Protein AF-K9P4V3-F1 (afdb_monomer)

Foldseek 3Di:
DPPPPPDPDDPVVLVVLVVCVVVVNHPPVSVVVNCVVVVPDDDPPPPPPPDD

Structure (mmCIF, N/CA/C/O backbone):
data_AF-K9P4V3-F1
#
_entry.id   AF-K9P4V3-F1
#
loop_
_atom_site.group_PDB
_atom_site.id
_atom_site.type_symbol
_atom_site.label_atom_id
_atom_site.label_alt_id
_atom_site.label_comp_id
_atom_site.label_asym_id
_atom_site.label_entity_id
_atom_site.label_seq_id
_atom_site.pdbx_PDB_ins_code
_atom_site.Cartn_x
_atom_site.Cartn_y
_atom_site.Cartn_z
_atom_site.occupancy
_atom_site.B_iso_or_equiv
_atom_site.auth_seq_id
_atom_site.auth_comp_id
_atom_site.auth_asym_id
_atom_site.auth_atom_id
_atom_site.pdbx_PDB_model_num
ATOM 1 N N . MET A 1 1 ? 17.740 -21.996 -2.044 1.0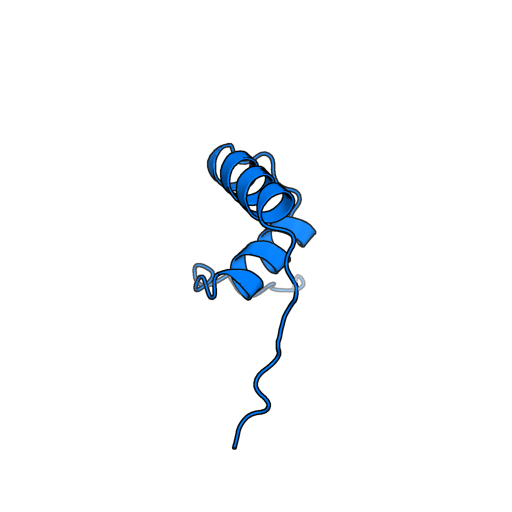0 45.72 1 MET A N 1
ATOM 2 C CA . MET A 1 1 ? 17.323 -20.811 -2.825 1.00 45.72 1 MET A CA 1
ATOM 3 C C . MET A 1 1 ? 15.821 -20.651 -2.656 1.00 45.72 1 MET A C 1
ATOM 5 O O . MET A 1 1 ? 15.127 -21.606 -2.987 1.00 45.72 1 MET A O 1
ATOM 9 N N . PRO A 1 2 ? 15.298 -19.546 -2.097 1.00 52.19 2 PRO A N 1
ATOM 10 C CA . PRO A 1 2 ? 13.854 -19.357 -2.053 1.00 52.19 2 PRO A CA 1
ATOM 11 C C . PRO A 1 2 ? 13.341 -19.088 -3.481 1.00 52.19 2 PRO A C 1
ATOM 13 O O . PRO A 1 2 ? 14.011 -18.379 -4.244 1.00 52.19 2 PRO A O 1
ATOM 16 N N . PRO A 1 3 ? 12.196 -19.667 -3.883 1.00 58.72 3 PRO A N 1
ATOM 17 C CA . PRO A 1 3 ? 11.641 -19.443 -5.210 1.00 58.72 3 PRO A CA 1
ATOM 18 C C . PRO A 1 3 ? 11.293 -17.961 -5.348 1.00 58.72 3 PRO A C 1
ATOM 20 O O . PRO A 1 3 ? 10.523 -17.420 -4.556 1.00 58.72 3 PRO A O 1
ATOM 23 N N . HIS A 1 4 ? 11.881 -17.298 -6.341 1.00 58.16 4 HIS A N 1
ATOM 24 C CA . HIS A 1 4 ? 11.536 -15.923 -6.680 1.00 58.16 4 HIS A CA 1
ATOM 25 C C . HIS A 1 4 ? 10.119 -15.951 -7.253 1.00 58.16 4 HIS A C 1
ATOM 27 O O . HIS A 1 4 ? 9.916 -16.313 -8.413 1.00 58.16 4 HIS A O 1
ATOM 33 N N . ARG A 1 5 ? 9.115 -15.660 -6.417 1.00 63.00 5 ARG A N 1
ATOM 34 C CA . ARG A 1 5 ? 7.733 -15.518 -6.874 1.00 63.00 5 ARG A CA 1
ATOM 35 C C . ARG A 1 5 ? 7.657 -14.264 -7.734 1.00 63.00 5 ARG A C 1
ATOM 37 O O . ARG A 1 5 ? 7.488 -13.163 -7.228 1.00 63.00 5 ARG A O 1
ATOM 44 N N . ILE A 1 6 ? 7.790 -14.440 -9.040 1.00 56.38 6 ILE A N 1
ATOM 45 C CA . ILE A 1 6 ? 7.468 -13.398 -10.008 1.00 56.38 6 ILE A CA 1
ATOM 46 C C . ILE A 1 6 ? 5.948 -13.199 -9.937 1.00 56.38 6 ILE A C 1
ATOM 48 O O . ILE A 1 6 ? 5.187 -14.000 -10.476 1.00 56.38 6 ILE A O 1
ATOM 52 N N . SER A 1 7 ? 5.498 -12.169 -9.219 1.00 66.38 7 SER A N 1
ATOM 53 C CA . SER A 1 7 ? 4.093 -11.762 -9.197 1.00 66.38 7 SER A CA 1
ATOM 54 C C . SER A 1 7 ? 3.899 -10.684 -10.258 1.00 66.38 7 SER A C 1
ATOM 56 O O . SER A 1 7 ? 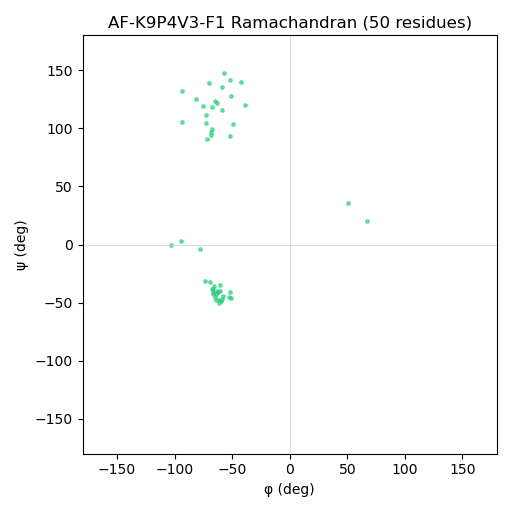4.360 -9.556 -10.091 1.00 66.38 7 SER A O 1
ATOM 58 N N . TRP A 1 8 ? 3.266 -11.030 -11.381 1.00 70.81 8 TRP A N 1
ATOM 59 C CA . TRP A 1 8 ? 2.822 -10.032 -12.356 1.00 70.81 8 TRP A CA 1
ATOM 60 C C . TRP A 1 8 ? 1.639 -9.273 -11.764 1.00 70.81 8 TRP A C 1
ATOM 62 O O . TRP A 1 8 ? 0.486 -9.683 -11.888 1.00 70.81 8 TRP A O 1
ATOM 72 N N . 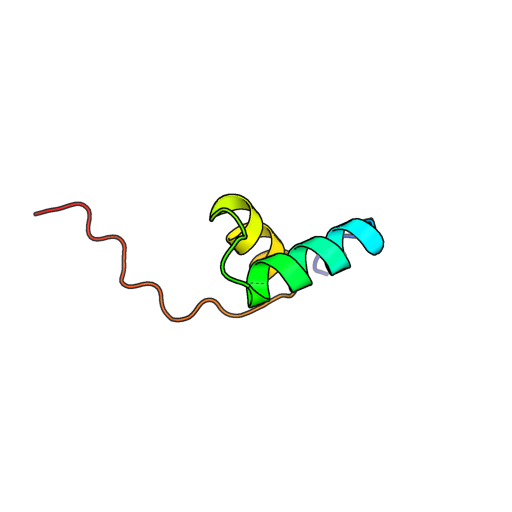ILE A 1 9 ? 1.943 -8.176 -11.077 1.00 75.56 9 ILE A N 1
ATOM 73 C CA . ILE A 1 9 ? 0.939 -7.275 -10.523 1.00 75.56 9 ILE A CA 1
ATOM 74 C C . ILE A 1 9 ? 0.689 -6.169 -11.539 1.00 75.56 9 ILE A C 1
ATOM 76 O O . ILE A 1 9 ? 1.613 -5.559 -12.072 1.00 75.56 9 ILE A O 1
ATOM 80 N N . ASN A 1 10 ? -0.584 -5.907 -11.806 1.00 85.62 10 ASN A N 1
ATOM 81 C CA . ASN A 1 10 ? -0.997 -4.794 -12.641 1.00 85.62 10 ASN A CA 1
ATOM 82 C C . ASN A 1 10 ? -0.784 -3.479 -11.864 1.00 85.62 10 ASN A C 1
ATOM 84 O O . ASN A 1 10 ? -1.469 -3.236 -10.870 1.00 85.62 10 ASN A O 1
ATOM 88 N N . THR A 1 11 ? 0.174 -2.651 -12.294 1.00 86.38 11 THR A N 1
ATOM 89 C CA . THR A 1 11 ? 0.563 -1.406 -11.604 1.00 86.38 11 THR A CA 1
ATOM 90 C C . THR A 1 11 ? -0.622 -0.467 -11.319 1.00 86.38 11 THR A C 1
ATOM 92 O O . THR A 1 11 ? -0.736 -0.018 -10.181 1.00 86.38 11 THR A O 1
ATOM 95 N N . PRO A 1 12 ? -1.548 -0.207 -12.267 1.00 91.38 12 PRO A N 1
ATOM 96 C CA . PRO A 1 12 ? -2.801 0.500 -11.992 1.00 91.38 12 PRO A CA 1
ATOM 97 C C . PRO A 1 12 ? -3.613 -0.052 -10.815 1.00 91.38 12 PRO A C 1
ATOM 99 O O . PRO A 1 12 ? -4.052 0.715 -9.963 1.00 91.38 12 PRO A O 1
ATOM 102 N N . VAL A 1 13 ? -3.778 -1.376 -10.737 1.00 89.81 13 VAL A N 1
ATOM 103 C CA . VAL A 1 13 ? -4.550 -2.028 -9.663 1.00 89.81 13 VAL A CA 1
ATOM 104 C C . VAL A 1 13 ? -3.856 -1.845 -8.315 1.00 89.81 13 VAL A C 1
ATOM 106 O O . VAL A 1 13 ? -4.518 -1.620 -7.305 1.00 89.81 13 VAL A O 1
ATOM 109 N N . LEU A 1 14 ? -2.522 -1.908 -8.296 1.00 92.06 14 LEU A N 1
ATOM 110 C CA . LEU A 1 14 ? -1.743 -1.654 -7.088 1.00 92.06 14 LEU A CA 1
ATOM 111 C C . LEU A 1 14 ? -1.881 -0.199 -6.621 1.00 92.06 14 LEU A C 1
ATOM 113 O O . LEU A 1 14 ? -2.121 0.025 -5.439 1.00 92.06 14 LEU A O 1
ATOM 117 N N . LEU A 1 15 ? -1.788 0.777 -7.532 1.00 93.50 15 LEU A N 1
AT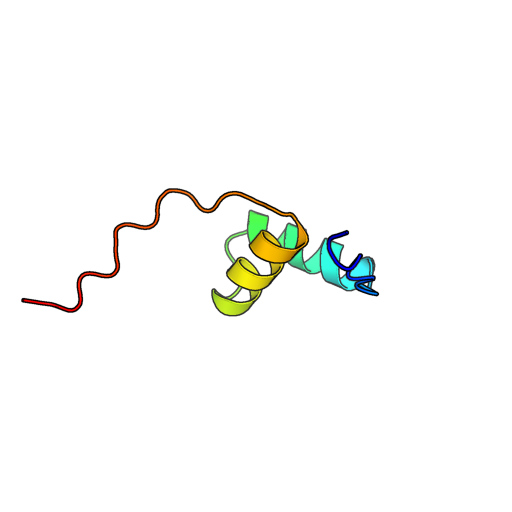OM 118 C CA . LEU A 1 15 ? -1.960 2.196 -7.195 1.00 93.50 15 LEU A CA 1
ATOM 119 C C . LEU A 1 15 ? -3.341 2.474 -6.591 1.00 93.50 15 LEU A C 1
ATOM 121 O O . LEU A 1 15 ? -3.454 3.118 -5.553 1.00 93.50 15 LEU A O 1
ATOM 125 N N . GLU A 1 16 ? -4.386 1.948 -7.223 1.00 94.31 16 GLU A N 1
ATOM 126 C CA . GLU A 1 16 ? -5.767 2.137 -6.785 1.00 94.31 16 GLU A CA 1
ATOM 127 C C . GLU A 1 16 ? -6.032 1.468 -5.423 1.00 94.31 16 GLU A C 1
ATOM 129 O O . GLU A 1 16 ? -6.782 1.982 -4.590 1.00 94.31 16 GLU A O 1
ATOM 134 N N . ALA A 1 17 ? -5.402 0.315 -5.174 1.00 94.19 17 ALA A N 1
ATOM 135 C CA . ALA A 1 17 ? -5.458 -0.356 -3.882 1.00 94.19 17 ALA A CA 1
ATOM 136 C C . ALA A 1 17 ? -4.749 0.451 -2.784 1.00 94.19 17 ALA A C 1
ATOM 138 O O . ALA A 1 17 ? -5.291 0.547 -1.684 1.00 94.19 17 ALA A O 1
ATOM 139 N N . ILE A 1 18 ? -3.589 1.053 -3.081 1.00 94.44 18 ILE A N 1
ATOM 140 C CA . ILE A 1 18 ? -2.861 1.933 -2.153 1.00 94.44 18 ILE A CA 1
ATOM 141 C C . ILE A 1 18 ? -3.715 3.152 -1.796 1.00 94.44 18 ILE A C 1
ATOM 143 O O . ILE A 1 18 ? -3.953 3.399 -0.618 1.00 94.44 18 ILE A O 1
ATOM 147 N N . GLU A 1 19 ? -4.265 3.851 -2.790 1.00 96.12 19 GLU A N 1
ATOM 148 C CA . GLU A 1 19 ? -5.101 5.034 -2.555 1.00 96.12 19 GLU A CA 1
ATOM 149 C C . GLU A 1 19 ? -6.316 4.703 -1.667 1.00 96.12 19 GLU A C 1
ATOM 151 O O . GLU A 1 19 ? -6.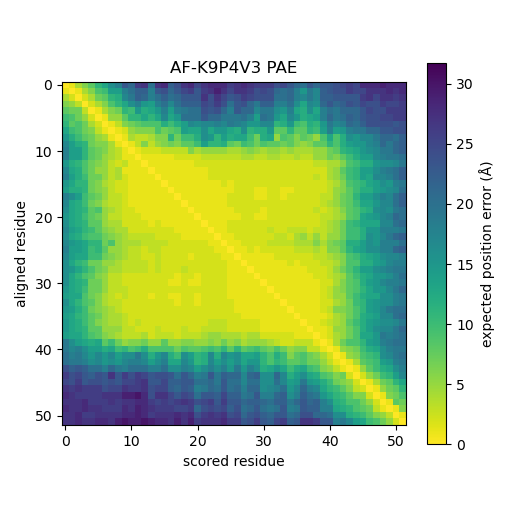632 5.408 -0.706 1.00 96.12 19 GLU A O 1
ATOM 156 N N . ARG A 1 20 ? -6.994 3.580 -1.932 1.00 95.56 20 ARG A N 1
ATOM 157 C CA . ARG A 1 20 ? -8.126 3.138 -1.103 1.00 95.56 20 ARG A CA 1
ATOM 158 C C . ARG A 1 20 ? -7.719 2.677 0.291 1.00 95.56 20 ARG A C 1
ATOM 160 O O . ARG A 1 20 ? -8.526 2.812 1.215 1.00 95.56 20 ARG A O 1
ATOM 167 N N . TYR A 1 21 ? -6.525 2.104 0.438 1.00 94.25 21 TYR A N 1
ATOM 168 C CA . TYR A 1 21 ? -5.972 1.716 1.733 1.00 94.25 21 TYR A CA 1
ATOM 169 C C . TYR A 1 21 ? -5.737 2.948 2.607 1.00 94.25 21 TYR A C 1
ATOM 171 O O . TYR A 1 21 ? -6.217 2.981 3.738 1.00 94.25 21 TYR A O 1
ATOM 179 N N . GLU A 1 22 ? -5.109 3.988 2.055 1.00 92.56 22 GLU A N 1
ATOM 180 C CA . GLU A 1 22 ? -4.882 5.263 2.746 1.00 92.56 22 GLU A CA 1
ATOM 181 C C . GLU A 1 22 ? -6.195 5.947 3.152 1.00 92.56 22 GLU A C 1
ATOM 183 O O . GLU A 1 22 ? -6.296 6.528 4.230 1.00 92.56 22 GLU A O 1
ATOM 188 N N . GLN A 1 23 ? -7.240 5.820 2.331 1.00 95.88 23 GLN A N 1
ATOM 189 C CA .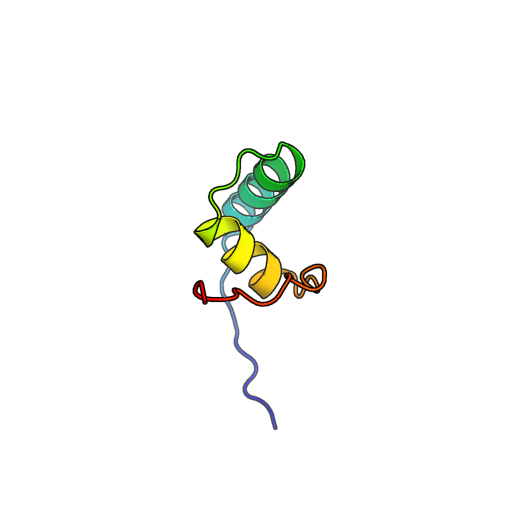 GLN A 1 23 ? -8.575 6.349 2.626 1.00 95.88 23 GLN A CA 1
ATOM 190 C C . GLN A 1 23 ? -9.383 5.494 3.624 1.00 95.88 23 GLN A C 1
ATOM 192 O O . GLN A 1 23 ? -10.515 5.852 3.950 1.00 95.88 23 GLN A O 1
ATOM 197 N N . GLY A 1 24 ? -8.872 4.340 4.073 1.00 93.44 24 GLY A N 1
ATOM 198 C CA . GLY A 1 24 ? -9.604 3.417 4.950 1.00 93.44 24 GLY A CA 1
ATOM 199 C C . GLY A 1 24 ? -10.817 2.749 4.286 1.00 93.44 24 GLY A C 1
ATOM 200 O O . GLY A 1 24 ? -11.726 2.279 4.967 1.00 93.44 24 GLY A O 1
ATOM 201 N N . ARG A 1 25 ? -10.857 2.714 2.948 1.00 95.19 25 ARG A N 1
ATOM 202 C CA . ARG A 1 25 ? -11.977 2.184 2.147 1.00 95.19 25 ARG A CA 1
ATOM 203 C C . ARG A 1 25 ? -11.700 0.801 1.566 1.00 95.19 25 ARG A C 1
ATOM 205 O O . ARG A 1 25 ? -12.544 0.258 0.852 1.00 95.19 25 ARG A O 1
ATOM 212 N N . LEU A 1 26 ? -10.520 0.244 1.830 1.00 95.00 26 LEU A N 1
ATOM 213 C CA . LEU A 1 26 ? -10.119 -1.053 1.308 1.00 95.00 26 LEU A CA 1
ATOM 214 C C . LEU A 1 26 ? -10.718 -2.193 2.164 1.00 95.00 26 LEU A C 1
ATOM 216 O O . LEU A 1 26 ? -10.519 -2.216 3.381 1.00 95.00 26 LEU A O 1
ATOM 220 N N . PRO A 1 27 ? -11.453 -3.152 1.566 1.00 94.44 27 PRO A N 1
ATOM 221 C CA . PRO A 1 27 ? -11.943 -4.331 2.276 1.00 94.44 27 PRO A CA 1
ATOM 222 C C . PRO A 1 27 ? -10.803 -5.132 2.915 1.00 94.44 27 PRO A C 1
ATOM 224 O O . PRO A 1 27 ? -9.730 -5.255 2.329 1.00 94.44 27 PRO A O 1
ATOM 227 N N . ARG A 1 28 ? -11.055 -5.772 4.066 1.00 91.19 28 ARG A N 1
ATOM 228 C CA . ARG A 1 28 ? -10.029 -6.504 4.839 1.00 91.19 28 ARG A CA 1
ATOM 229 C C . ARG A 1 28 ? -9.226 -7.517 4.014 1.00 91.19 28 ARG A C 1
ATOM 231 O O . ARG A 1 28 ? -8.020 -7.618 4.198 1.00 91.19 28 ARG A O 1
ATOM 238 N N . SER A 1 29 ? -9.865 -8.259 3.112 1.00 91.19 29 SER A N 1
ATOM 239 C CA . SER A 1 29 ? -9.178 -9.221 2.236 1.00 91.19 29 SER A CA 1
ATOM 240 C C . SER A 1 29 ? -8.167 -8.548 1.305 1.00 91.19 29 SER A C 1
ATOM 242 O O . SER A 1 29 ? -7.060 -9.054 1.136 1.00 91.19 29 SER A O 1
ATOM 244 N N . LEU A 1 30 ? -8.521 -7.388 0.746 1.00 92.44 30 LEU A N 1
ATOM 245 C CA . LEU A 1 30 ? -7.631 -6.591 -0.094 1.00 92.44 30 LEU A CA 1
ATOM 246 C C . LEU A 1 30 ? -6.557 -5.877 0.728 1.00 92.44 30 LEU A C 1
ATOM 248 O O . LEU A 1 30 ? -5.438 -5.741 0.251 1.00 92.44 30 LEU A O 1
ATOM 252 N N . THR A 1 31 ? -6.850 -5.501 1.972 1.00 92.56 31 THR A N 1
ATOM 253 C CA . THR A 1 31 ? -5.840 -4.996 2.908 1.00 92.56 31 THR A CA 1
ATOM 254 C C . THR A 1 31 ? -4.766 -6.040 3.194 1.00 92.56 31 THR A C 1
ATOM 256 O O . THR A 1 31 ? -3.585 -5.737 3.078 1.00 92.56 31 THR A O 1
ATOM 259 N N . LEU A 1 32 ? -5.156 -7.281 3.500 1.00 91.31 32 LEU A N 1
ATOM 260 C CA . LEU A 1 32 ? -4.203 -8.375 3.726 1.00 91.31 32 LEU A CA 1
ATOM 261 C C . LEU A 1 32 ? -3.396 -8.691 2.463 1.00 91.31 32 LEU A C 1
ATOM 263 O O . LEU A 1 32 ? -2.188 -8.922 2.537 1.00 91.31 32 LEU A O 1
ATOM 267 N N . TRP A 1 33 ? -4.051 -8.673 1.298 1.00 90.69 33 TRP A N 1
ATOM 268 C CA . TRP A 1 33 ? -3.369 -8.818 0.014 1.00 90.69 33 TRP A CA 1
ATOM 269 C C . TRP A 1 33 ? -2.335 -7.710 -0.199 1.00 90.69 33 TRP A C 1
ATOM 271 O O . TRP A 1 33 ? -1.187 -8.014 -0.505 1.00 90.69 33 TRP A O 1
ATOM 281 N N . LEU A 1 34 ? -2.708 -6.448 0.023 1.00 91.56 34 LEU A N 1
ATOM 282 C CA . LEU A 1 34 ? -1.826 -5.300 -0.161 1.00 91.56 34 LEU A CA 1
ATOM 283 C C . LEU A 1 34 ? -0.643 -5.336 0.813 1.00 91.56 34 LEU A C 1
ATOM 285 O O . LEU A 1 34 ? 0.490 -5.124 0.398 1.00 91.56 34 LEU A O 1
ATOM 289 N N . GLN A 1 35 ? -0.889 -5.678 2.079 1.00 90.81 35 GLN A N 1
ATOM 290 C CA . GLN A 1 35 ? 0.161 -5.870 3.081 1.00 90.81 35 GLN A CA 1
ATOM 291 C C . GLN A 1 35 ? 1.127 -6.989 2.684 1.00 90.81 35 GLN A C 1
ATOM 293 O O . GLN A 1 35 ? 2.332 -6.829 2.820 1.00 90.81 35 GLN A O 1
ATOM 298 N N . THR A 1 36 ? 0.616 -8.090 2.126 1.00 88.94 36 THR A N 1
ATOM 299 C CA . THR A 1 36 ? 1.454 -9.189 1.619 1.00 88.94 36 THR A CA 1
ATOM 300 C C . THR A 1 36 ? 2.276 -8.758 0.404 1.00 88.94 36 THR A C 1
ATOM 302 O O . THR A 1 36 ? 3.448 -9.100 0.304 1.00 88.94 36 THR A O 1
ATOM 305 N N . VAL A 1 37 ? 1.670 -8.014 -0.527 1.00 88.19 37 VAL A N 1
ATOM 306 C CA . VAL A 1 37 ? 2.322 -7.533 -1.756 1.00 88.19 37 VAL A CA 1
ATOM 307 C C . VAL A 1 37 ? 3.412 -6.506 -1.466 1.00 88.19 37 VAL A C 1
ATOM 309 O O . VAL A 1 37 ? 4.440 -6.509 -2.134 1.00 88.19 37 VAL A O 1
ATOM 312 N N . LEU A 1 38 ? 3.175 -5.626 -0.496 1.00 89.00 38 LEU A N 1
ATOM 313 C CA . LEU A 1 38 ? 4.095 -4.559 -0.110 1.00 89.00 38 LEU A CA 1
ATOM 314 C C . LEU A 1 38 ? 5.013 -4.949 1.054 1.00 89.00 38 LEU A C 1
ATOM 316 O O . LEU A 1 38 ? 5.768 -4.104 1.523 1.00 89.00 38 LEU A O 1
ATOM 320 N N . GLU A 1 39 ? 4.925 -6.194 1.531 1.00 86.75 39 GLU A N 1
ATOM 321 C CA . GLU A 1 39 ? 5.662 -6.693 2.700 1.00 86.75 39 GLU A CA 1
ATOM 322 C C . GLU A 1 39 ? 5.514 -5.774 3.931 1.00 86.75 39 GLU A C 1
ATOM 324 O O . GLU A 1 39 ? 6.436 -5.590 4.722 1.00 86.75 39 GLU A O 1
ATOM 329 N N . ILE A 1 40 ? 4.327 -5.181 4.098 1.00 83.62 40 ILE A N 1
ATOM 330 C CA . ILE A 1 40 ? 4.008 -4.320 5.237 1.00 83.62 40 ILE A CA 1
ATOM 331 C C . ILE A 1 40 ? 3.788 -5.218 6.448 1.00 83.62 40 ILE A C 1
ATOM 333 O O . ILE A 1 40 ? 2.859 -6.032 6.466 1.00 83.62 40 ILE A O 1
ATOM 337 N N . GLU A 1 41 ? 4.610 -5.037 7.480 1.00 73.44 41 GLU A N 1
ATOM 338 C CA . GLU A 1 41 ? 4.374 -5.661 8.776 1.00 73.44 41 GLU A CA 1
ATOM 339 C C . GLU A 1 41 ? 3.015 -5.196 9.301 1.00 73.44 41 GLU A C 1
ATOM 341 O O . GLU A 1 41 ? 2.780 -4.007 9.539 1.00 73.44 41 GLU A O 1
ATOM 346 N N . ALA A 1 42 ? 2.082 -6.139 9.443 1.00 63.69 42 ALA A N 1
ATOM 347 C CA . ALA A 1 42 ? 0.836 -5.839 10.119 1.00 63.69 42 ALA A CA 1
ATOM 348 C C . ALA A 1 42 ? 1.182 -5.364 11.541 1.00 63.69 42 ALA A C 1
ATOM 350 O O . ALA A 1 42 ? 2.011 -6.006 12.198 1.00 63.69 42 ALA A O 1
ATOM 351 N N . PRO A 1 43 ? 0.550 -4.286 12.051 1.00 63.94 43 PRO A N 1
ATOM 352 C CA . PRO A 1 43 ? 0.626 -4.003 13.477 1.00 63.94 43 PRO A CA 1
ATOM 353 C C . PRO A 1 43 ? 0.229 -5.285 14.213 1.00 63.94 43 PRO A C 1
ATOM 355 O O . PRO A 1 43 ? -0.654 -5.987 13.697 1.00 63.94 43 PRO A O 1
ATOM 358 N N . PRO A 1 44 ? 0.887 -5.621 15.343 1.00 55.91 44 PRO A N 1
ATOM 359 C CA . PRO A 1 44 ? 0.640 -6.860 16.065 1.00 55.91 44 PRO A CA 1
ATOM 360 C C . PRO A 1 44 ? -0.863 -6.971 16.254 1.00 55.91 44 PRO A C 1
ATOM 362 O O . PRO A 1 44 ? -1.474 -6.205 16.997 1.00 55.91 44 PRO A O 1
ATOM 365 N N . SER A 1 45 ? -1.472 -7.839 15.450 1.00 55.50 45 SER A N 1
ATOM 366 C CA . SER A 1 45 ? -2.896 -8.058 15.536 1.00 55.50 45 SER A CA 1
ATOM 367 C C . SER A 1 45 ? -3.059 -8.716 16.881 1.00 55.50 45 SER A C 1
ATOM 369 O O . SER A 1 45 ? -2.464 -9.772 17.111 1.00 55.50 45 SER A O 1
ATOM 371 N N . ASP A 1 46 ? -3.803 -8.047 17.760 1.00 57.00 46 ASP A N 1
ATOM 372 C CA . ASP A 1 46 ? -4.345 -8.659 18.961 1.00 57.00 46 ASP A CA 1
ATOM 373 C C . ASP A 1 46 ? -4.772 -10.071 18.554 1.00 57.00 46 ASP A C 1
ATOM 375 O O . ASP A 1 46 ? -5.493 -10.204 17.545 1.00 57.00 46 ASP A O 1
ATOM 379 N N . PRO A 1 47 ? -4.206 -11.122 19.179 1.00 58.44 47 PRO A N 1
ATOM 380 C CA . PRO A 1 47 ? -4.516 -12.476 18.781 1.00 58.44 47 PRO A CA 1
ATOM 381 C C . PRO A 1 47 ? -6.032 -12.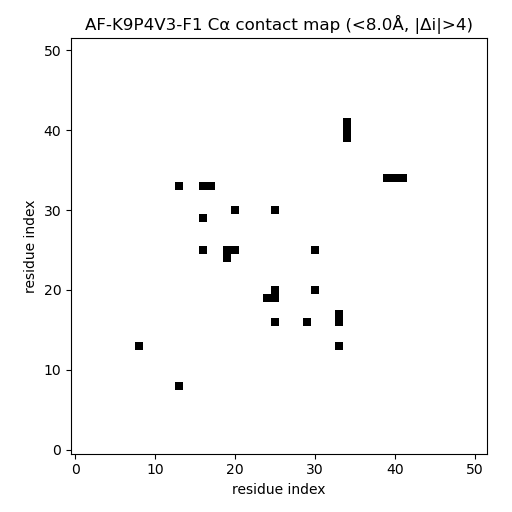555 18.762 1.00 58.44 47 PRO A C 1
ATOM 383 O O . PRO A 1 47 ? -6.685 -12.119 19.704 1.00 58.44 47 PRO A O 1
ATOM 386 N N . LEU A 1 48 ? -6.592 -13.021 17.646 1.00 61.97 48 LEU A N 1
ATOM 387 C CA . LEU A 1 48 ? -7.991 -13.409 17.583 1.00 61.97 48 LEU A CA 1
ATOM 388 C C . LEU A 1 48 ? -8.197 -14.379 18.746 1.00 61.97 48 LEU A C 1
ATOM 390 O O . LEU A 1 48 ? -7.887 -15.553 18.593 1.00 61.97 48 LEU A O 1
ATOM 394 N N . ILE A 1 49 ? -8.623 -13.885 19.910 1.00 60.62 49 ILE A N 1
ATOM 395 C CA . ILE A 1 49 ? -9.108 -14.700 21.007 1.00 60.62 49 ILE A CA 1
ATOM 396 C C . ILE A 1 49 ? -10.467 -15.163 20.491 1.00 60.62 49 ILE A C 1
ATOM 398 O O . ILE A 1 49 ? -11.393 -14.348 20.403 1.00 60.62 49 ILE A O 1
ATOM 402 N N . PRO A 1 50 ? -10.611 -16.430 20.063 1.00 53.16 50 PRO A N 1
ATOM 403 C CA . PRO A 1 50 ? -11.944 -16.981 19.955 1.00 53.16 50 PRO A CA 1
ATOM 404 C C . PRO A 1 50 ? -12.465 -17.022 21.392 1.00 53.16 50 PRO A C 1
ATOM 406 O O . PRO A 1 50 ? -11.784 -17.548 22.268 1.00 53.16 50 PRO A O 1
ATOM 409 N N . GLY A 1 51 ? -13.602 -16.373 21.637 1.00 52.56 51 GLY A N 1
ATOM 410 C CA . GLY A 1 51 ? -14.117 -16.127 22.982 1.00 52.56 51 GLY A CA 1
ATOM 411 C C . GLY A 1 51 ? -14.004 -17.316 23.942 1.00 52.56 51 GLY A C 1
ATOM 412 O O . GLY A 1 51 ? -14.259 -18.463 23.569 1.00 52.56 51 GLY A O 1
ATOM 413 N N . GLY A 1 52 ? -13.656 -16.990 25.185 1.00 37.03 52 GLY A N 1
ATOM 414 C CA . GLY A 1 52 ? -13.685 -17.854 26.360 1.00 37.03 52 GLY A CA 1
ATOM 415 C C . GLY A 1 52 ? -13.708 -16.994 27.607 1.00 37.03 52 GLY A C 1
ATOM 416 O O . GLY A 1 52 ? -12.732 -16.234 27.781 1.0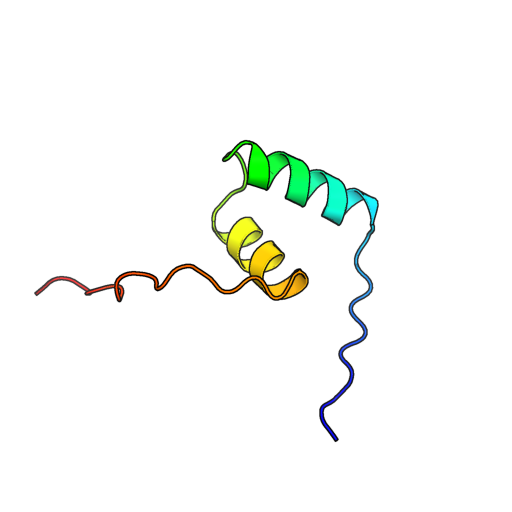0 37.03 52 GLY A O 1
#

Radius of gyration: 14.06 Å; Cα contacts (8 Å, |Δi|>4): 14; chains: 1; bounding box: 31×27×39 Å

Secondary structure (DSSP, 8-state):
----------HHHHHHHHHHHHTT-S-HHHHHHHHHHTT-------------

Sequence (52 aa):
MPPHRISWINTPVLLEAIERYEQGRLPRSLTLWLQTVLEIEAPPSDPLIPGG

pLDDT: mean 78.51, std 17.1, range [37.03, 96.12]

Mean predicted aligned error: 10.27 Å

Organism: Cyanobium gracile (strain ATCC 27147 / PCC 6307) (NCBI:txid292564)

Solvent-accessible surface area (backbone atoms only — not comparable to full-atom values): 3512 Å² total; per-residue (Å²): 132,82,82,83,77,83,72,91,70,59,63,69,61,51,52,54,50,50,56,30,47,78,68,71,70,47,55,69,72,56,45,54,49,49,30,62,74,68,68,49,79,71,72,84,66,73,73,84,70,75,87,131

=== Feature glossary ===
Key to the feature types in this record:

Secondary structure (8-state, DSSP). Secondary structure is the local, repeating backbone conformation. DSSP classifies it into eight states by reading the hydrogen-bond network: three helix types (H, G, I), two β types (E, B), two non-regular types (T, S), and unstructured coil (-).

Backbone torsions (φ/ψ). Backbone dihedral angles. Every residue except chain termini has a φ (preceding-C → N → Cα → C) and a ψ (N → Cα → C → next-N). They are reported in degrees following the IUPAC sign convention. Secondary structure is essentially a statement about which (φ, ψ) basin each residue occupies.

Predicted aligned error. Predicted Aligned Error (PAE) is an AlphaFold confidence matrix: entry (i, j) is the expected error in the position of residue j, in ångströms, when the prediction is superimposed on the true structure at residue i. Low PAE within a block of residues means that block is internally rigid and well-predicted; high PAE between two blocks means their relative placement is uncertain even if each block individually is confident.

B-factor. B-factor (Debye–Waller factor) reflects atomic displacement in the crystal lattice. It is an experimental observable (units Å²), not a prediction; low values mean the atom is pinned down, high values mean it moves or is heterogeneous across the crystal.

Secondary structure (3-state, P-SEA). Three-state secondary structure (P-SEA) collapses the eight DSSP classes into helix (a), strand (b), and coil (c). P-SEA assigns these from Cα geometry alone — distances and angles — without requiring backbone oxygens, so it works on any Cα trace.

Sequence. Primary structure: the covalent order of the twenty standard amino acids along the backbone. Two proteins with the same sequence will (almost always) fold to the same structure; two with 30% identity often share a fold but not the details.

pLDDT. pLDDT is the predicted lDDT-Cα score: AlphaFold's confidence that the local environment of each residue (all inter-atomic distances within 15 Å) is correctly placed. It is a per-residue number between 0 and 100, with higher meaning more reliable.

InterPro / GO / CATH / organism. Functional annotations link the protein to curated databases. InterPro entries identify conserved domains and families by matching the sequence against member-database signatures (Pfam, PROSITE, CDD, …). Gene Ontology (GO) terms describe molecular function, biological process, and cellular component in a controlled vocabulary. CATH places the structure in a hierarchical fold classification (Class/Architecture/Topology/Homologous-superfamily). The organism is the source species.

Contact-map, Ramachandran, and PAE plots. Three diagnostic plots accompany the record. The Cα contact map visualizes the tertiary structure as a 2D adjacency matrix (8 Å cutoff, sequence-local contacts suppressed). The Ramachandran plot shows the distribution of backbone (φ, ψ) torsions, with points in the α and β basins reflecting secondary structure content. The PAE plot shows AlphaFold's inter-residue confidence as a color matrix.

mmCIF coordinates. The mmCIF table is the protein's shape written out atom by atom. For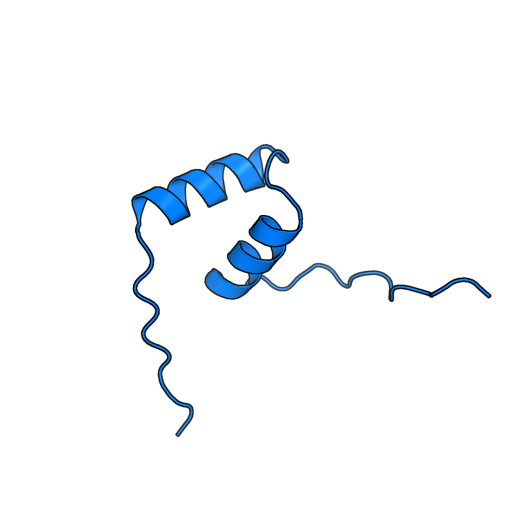 each backbone N, Cα, C, and carbonyl O, it records an (x, y, z) coordinate triple in Å plus the residue type, chain letter, and residue number.

Radius of gyration, Cα contacts, bounding box. Three whole-structure scalars: the radius of gyration (RMS distance of Cα from centroid, in Å), the count of Cα–Cα contacts (pairs closer than 8 Å and separated by more than four residues in sequence — i.e. tertiary, not local, contacts), and the bounding-box dimensions. Together they distinguish compact globular folds from extended fibres or disordered chains.

Foldseek 3Di. The Foldseek 3Di string encodes local tertiary geometry as a 20-letter alphabet — one character per residue — derived from the relative positions of nearby Cα atoms. Unlike the amino-acid sequence, 3Di is a direct function of the 3D structure, so two proteins with the same fold have similar 3Di strings even at low sequence identity.

Rendered structure images. Six rendered views show the 3D structure from the faces of a cube — i.e. along ±x, ±y, ±z. Rendering representation is drawn randomly per protein from cartoon (secondary-structure ribbons), sticks (backbone bonds), or molecular surface; coloring is either N→C rainbow (blue at the N-terminus through red at the C-terminus) or one color per chain.

Nearest PDB structures. The Foldseek neighbor list gives the closest experimentally determined structures in the PDB, ranked by structural alignment. TM-score near 1 means near-identical fold; near 0.3 means only rough topology match. This is how one finds what a novel AlphaFold prediction most resembles in the solved-structure universe.

Solvent-accessible surface area. SASA measures how much of the protein is reachable by solvent. It is computed by rolling a water-sized probe over the atomic surface and summing the exposed area (Å²). Per-residue SASA distinguishes core (buried, low SASA) from surface (exposed, high SASA) residues; total SASA is a whole-molecule size measure.